Protein AF-A0AAV6S7X8-F1 (afdb_monomer)

Nearest PDB structures (foldseek):
  4dlq-assembly1_A  TM=6.152E-01  e=7.531E-01  Rattus norvegicus
  4l7v-assembly1_A  TM=6.870E-01  e=1.730E+00  Vibrio cholerae O395
  8hc0-assembly1_A  TM=5.636E-01  e=1.141E+00  Homo sapiens
  2ya3-assembly1_B  TM=3.027E-01  e=1.730E+00  Homo sapiens
  2qr1-assembly1_B  TM=3.410E-01  e=2.782E+00  Schizosaccharomyces pombe

Structure (mmCIF, N/CA/C/O backbone):
data_AF-A0AAV6S7X8-F1
#
_entry.id   AF-A0AAV6S7X8-F1
#
loop_
_atom_site.group_PDB
_atom_site.id
_atom_site.type_symbol
_atom_site.label_atom_id
_atom_site.label_alt_id
_atom_site.label_comp_id
_atom_site.label_asym_id
_atom_site.label_entity_id
_atom_site.label_seq_id
_atom_site.pdbx_PDB_ins_code
_atom_site.Cartn_x
_atom_site.Cartn_y
_atom_site.Cartn_z
_atom_site.occupancy
_atom_site.B_iso_or_equiv
_atom_site.auth_seq_id
_atom_site.auth_comp_id
_atom_site.auth_asym_id
_atom_site.auth_atom_id
_atom_site.pdbx_PDB_model_num
ATOM 1 N N . MET A 1 1 ? -32.127 10.319 27.064 1.00 40.25 1 MET A N 1
ATOM 2 C CA . MET A 1 1 ? -30.691 10.476 26.752 1.00 40.25 1 MET A CA 1
ATOM 3 C C . MET A 1 1 ? -30.355 9.4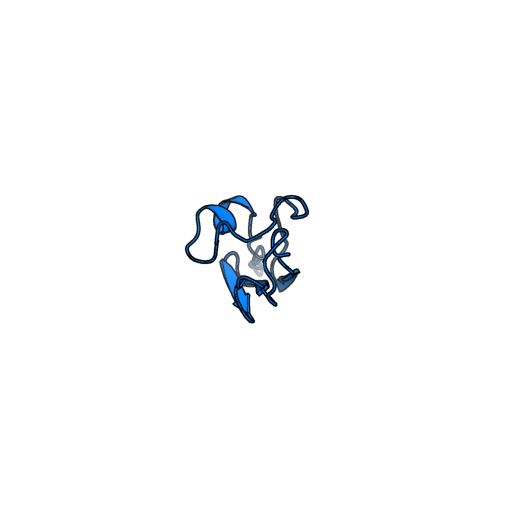68 25.664 1.00 40.25 1 MET A C 1
ATOM 5 O O . MET A 1 1 ? -30.283 8.285 25.960 1.00 40.25 1 MET A O 1
ATOM 9 N N . GLN A 1 2 ? -30.301 9.892 24.400 1.00 44.22 2 GLN A N 1
ATOM 10 C CA . GLN A 1 2 ? -29.912 9.005 23.299 1.00 44.22 2 GLN A CA 1
ATOM 11 C C . GLN A 1 2 ? -28.383 8.975 23.259 1.00 44.22 2 GLN A C 1
ATOM 13 O O . GLN A 1 2 ? -27.754 10.005 23.026 1.00 44.22 2 GLN A O 1
ATOM 18 N N . ALA A 1 3 ? -27.788 7.821 23.561 1.00 54.41 3 ALA A N 1
ATOM 19 C CA . ALA A 1 3 ? -26.360 7.609 23.385 1.00 54.41 3 ALA A CA 1
ATOM 20 C C . ALA A 1 3 ? -26.066 7.609 21.880 1.00 54.41 3 ALA A C 1
ATOM 22 O O . ALA A 1 3 ? -26.293 6.613 21.196 1.00 54.41 3 ALA A O 1
ATOM 23 N N . LEU A 1 4 ? -25.602 8.746 21.360 1.00 49.78 4 LEU A N 1
ATOM 24 C CA . LEU A 1 4 ? -24.995 8.810 20.0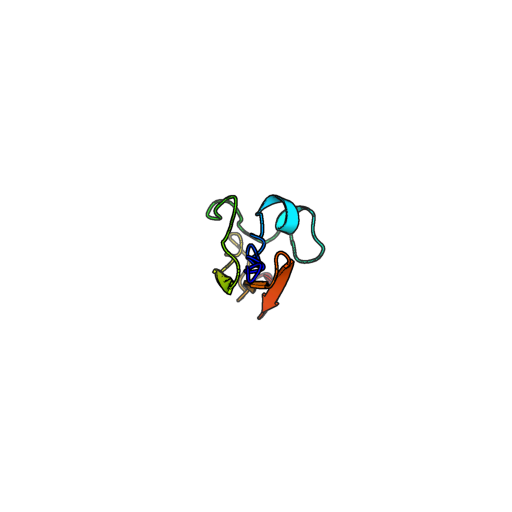38 1.00 49.78 4 LEU A CA 1
ATOM 25 C C . LEU A 1 4 ? -23.739 7.942 20.102 1.00 49.78 4 LEU A C 1
ATOM 27 O O . LEU A 1 4 ? -22.726 8.339 20.677 1.00 49.78 4 LEU A O 1
ATOM 31 N N . THR A 1 5 ? -23.821 6.724 19.577 1.00 50.41 5 THR A N 1
ATOM 32 C CA . THR A 1 5 ? -22.653 5.871 19.384 1.00 50.41 5 THR A CA 1
ATOM 33 C C . THR A 1 5 ? -21.806 6.566 18.329 1.00 50.41 5 THR A C 1
ATOM 35 O O . THR A 1 5 ? -22.075 6.485 17.133 1.00 50.41 5 THR A O 1
ATOM 38 N N . PHE A 1 6 ? -20.822 7.342 18.780 1.00 47.62 6 PHE A N 1
ATOM 39 C CA . PHE A 1 6 ? -19.785 7.873 17.913 1.00 47.62 6 PHE A CA 1
ATOM 40 C C . PHE A 1 6 ? -19.051 6.649 17.367 1.00 47.62 6 PHE A C 1
ATOM 42 O O . PHE A 1 6 ? -18.207 6.065 18.047 1.00 47.62 6 PHE A O 1
ATOM 49 N N . VAL A 1 7 ? -19.408 6.209 16.159 1.00 55.53 7 VAL A N 1
ATOM 50 C CA . VAL A 1 7 ? -18.544 5.313 15.399 1.00 55.53 7 VAL A CA 1
ATOM 51 C C . VAL A 1 7 ? -17.326 6.164 15.098 1.00 55.53 7 VAL A C 1
ATOM 53 O O . VAL A 1 7 ? -17.316 6.950 14.151 1.00 55.53 7 VAL A O 1
ATOM 56 N N . ARG A 1 8 ? -16.325 6.100 15.981 1.00 53.25 8 ARG A N 1
ATOM 57 C CA . ARG A 1 8 ? -14.999 6.615 15.687 1.00 53.25 8 ARG A CA 1
ATOM 58 C C . ARG A 1 8 ? -14.587 5.822 14.460 1.00 53.25 8 ARG A C 1
ATOM 60 O O . ARG A 1 8 ? -14.317 4.631 14.574 1.00 53.25 8 ARG A O 1
ATOM 67 N N . SER A 1 9 ? -14.707 6.441 13.289 1.00 58.34 9 SER A N 1
ATOM 68 C CA . SER A 1 9 ? -14.220 5.878 12.041 1.00 58.34 9 SER A CA 1
ATOM 69 C C . SER A 1 9 ? -12.780 5.498 12.326 1.00 58.34 9 SER A C 1
ATOM 71 O O . SER A 1 9 ? -11.972 6.389 12.552 1.00 58.34 9 SER A O 1
ATOM 73 N N . GLN A 1 10 ? -12.507 4.205 12.481 1.00 81.12 10 GLN A N 1
ATOM 74 C CA . GLN A 1 10 ? -11.179 3.756 12.864 1.00 81.12 10 GLN A CA 1
ATOM 75 C C . GLN A 1 10 ? -10.241 4.176 11.733 1.00 81.12 10 GLN A C 1
ATOM 77 O O . GLN A 1 10 ? -10.534 3.939 10.555 1.00 81.12 10 GLN A O 1
ATOM 82 N N . ASP A 1 11 ? -9.199 4.909 12.103 1.00 89.69 11 ASP A N 1
ATOM 83 C CA . ASP A 1 11 ? -8.169 5.346 11.173 1.00 89.69 11 ASP A CA 1
ATOM 84 C C . ASP A 1 11 ? -7.316 4.132 10.804 1.00 89.69 11 ASP A C 1
ATOM 86 O O . ASP A 1 11 ? -7.169 3.213 11.609 1.00 89.69 11 ASP A O 1
ATOM 90 N N . CYS A 1 12 ? -6.768 4.123 9.595 1.00 92.75 12 CYS A N 1
ATOM 91 C CA . CYS A 1 12 ? -5.834 3.092 9.167 1.00 92.75 12 CYS A CA 1
ATOM 92 C C . CYS A 1 12 ? -4.418 3.653 9.208 1.00 92.75 12 CYS A C 1
ATOM 94 O O . CYS A 1 12 ? -4.174 4.771 8.747 1.00 92.75 12 CYS A O 1
ATOM 96 N N . THR A 1 13 ? -3.473 2.878 9.721 1.00 94.50 13 THR A N 1
ATOM 97 C CA . THR A 1 13 ? -2.091 3.329 9.901 1.00 94.50 13 THR A CA 1
ATOM 98 C C . THR A 1 13 ? -1.158 2.762 8.838 1.00 94.50 13 THR A C 1
ATOM 100 O O . THR A 1 13 ? -1.397 1.695 8.263 1.00 94.50 13 THR A O 1
ATOM 103 N N . LEU A 1 14 ? -0.063 3.473 8.570 1.00 94.06 14 LEU A N 1
ATOM 104 C CA . LEU A 1 14 ? 0.993 2.980 7.687 1.00 94.06 14 LEU A CA 1
ATOM 105 C C . LEU A 1 14 ? 1.657 1.719 8.258 1.00 94.06 14 LEU A C 1
ATOM 107 O O . LEU A 1 14 ? 2.005 0.812 7.508 1.00 94.06 14 LEU A O 1
ATOM 111 N N . GLU A 1 15 ? 1.787 1.637 9.581 1.00 94.25 15 GLU A N 1
ATOM 112 C CA . GLU A 1 15 ? 2.356 0.478 10.268 1.00 94.25 15 GLU A CA 1
ATOM 113 C C . GLU A 1 15 ? 1.537 -0.798 10.021 1.00 94.25 15 GLU A C 1
ATOM 115 O O . GLU A 1 15 ? 2.107 -1.838 9.690 1.00 94.25 15 GLU A O 1
ATOM 120 N N . GLU A 1 16 ? 0.204 -0.724 10.098 1.00 93.06 16 GLU A N 1
ATOM 121 C CA . GLU A 1 16 ? -0.681 -1.852 9.773 1.00 93.06 16 GLU A CA 1
ATOM 122 C C . GLU A 1 16 ? -0.572 -2.277 8.309 1.00 93.06 16 GLU A C 1
ATOM 124 O O . GLU A 1 16 ? -0.670 -3.465 8.003 1.00 93.06 16 GLU A O 1
ATOM 129 N N . PHE A 1 17 ? -0.373 -1.324 7.391 1.00 93.69 17 PHE A N 1
ATOM 130 C CA . PHE A 1 17 ? -0.148 -1.650 5.986 1.00 93.69 17 PHE A CA 1
ATOM 131 C C . PHE A 1 17 ? 1.165 -2.415 5.811 1.00 93.69 17 PHE A C 1
ATOM 133 O O . PHE A 1 17 ? 1.139 -3.508 5.252 1.00 93.69 17 PHE A O 1
ATOM 140 N N . VAL A 1 18 ? 2.280 -1.880 6.323 1.00 94.69 18 VAL A N 1
ATOM 141 C CA . VAL A 1 18 ? 3.631 -2.451 6.158 1.00 94.69 18 VAL A CA 1
ATOM 142 C C . VAL A 1 18 ? 3.762 -3.831 6.806 1.00 94.69 18 VAL A C 1
ATOM 144 O O . VAL A 1 18 ? 4.418 -4.707 6.249 1.00 94.69 18 VAL A O 1
ATOM 147 N N . ASN A 1 19 ? 3.108 -4.051 7.949 1.00 94.94 19 ASN A N 1
ATOM 148 C CA . ASN A 1 19 ? 3.071 -5.359 8.612 1.00 94.94 19 ASN A CA 1
ATOM 149 C C . ASN A 1 19 ? 1.964 -6.286 8.070 1.00 94.94 19 ASN A C 1
ATOM 151 O O . ASN A 1 19 ? 1.823 -7.422 8.524 1.00 94.94 19 ASN A O 1
ATOM 155 N N . GLY A 1 20 ? 1.149 -5.803 7.131 1.00 92.19 20 GLY A N 1
ATOM 156 C CA . GLY A 1 20 ? -0.018 -6.496 6.606 1.00 92.19 20 GLY A CA 1
ATOM 157 C C . GLY A 1 20 ? 0.250 -7.294 5.323 1.00 92.19 20 GLY A C 1
ATOM 158 O O . GLY A 1 20 ? 1.258 -7.112 4.644 1.00 92.19 20 GLY A O 1
ATOM 159 N N . PRO A 1 21 ? -0.706 -8.146 4.907 1.00 93.50 21 PRO A N 1
ATOM 160 C CA . PRO A 1 21 ? -0.571 -9.007 3.725 1.00 93.50 21 PRO A CA 1
ATOM 161 C C . PRO A 1 21 ? -0.682 -8.256 2.386 1.00 93.50 21 PRO A C 1
ATOM 163 O O . PRO A 1 21 ? -0.488 -8.842 1.318 1.00 93.50 21 PRO A O 1
ATOM 166 N N . LEU A 1 22 ? -1.079 -6.981 2.424 1.00 92.75 22 LEU A N 1
ATOM 167 C CA . LEU A 1 22 ? -1.214 -6.135 1.240 1.00 92.75 22 LEU A CA 1
ATOM 168 C C . LEU A 1 22 ? 0.104 -5.472 0.841 1.00 92.75 22 LEU A C 1
ATOM 170 O O . LEU A 1 22 ? 0.207 -5.022 -0.298 1.00 92.75 22 LEU A O 1
ATOM 174 N N . TYR A 1 23 ? 1.072 -5.397 1.757 1.00 94.25 23 TYR A N 1
ATOM 175 C CA . TYR A 1 23 ? 2.365 -4.787 1.498 1.00 94.25 23 TYR A CA 1
ATOM 176 C C . TYR A 1 23 ? 3.240 -5.667 0.604 1.00 94.25 23 TYR A C 1
ATOM 178 O O . TYR A 1 23 ? 3.201 -6.895 0.646 1.00 94.25 23 TYR A O 1
ATOM 186 N N . ASP A 1 24 ? 4.038 -4.994 -0.214 1.00 93.12 24 ASP A N 1
ATOM 187 C CA . ASP A 1 24 ? 5.018 -5.562 -1.123 1.00 93.12 24 ASP A CA 1
ATOM 188 C C . ASP A 1 24 ? 6.244 -4.640 -1.116 1.00 93.12 24 ASP A C 1
ATOM 190 O O . ASP A 1 24 ? 6.112 -3.413 -1.090 1.00 93.12 24 ASP A O 1
ATOM 194 N N . SER A 1 25 ? 7.448 -5.212 -1.137 1.00 93.56 25 SER A N 1
ATOM 195 C CA . SER A 1 25 ? 8.697 -4.445 -1.061 1.00 93.56 25 SER A CA 1
ATOM 196 C C . SER A 1 25 ? 8.940 -3.527 -2.262 1.00 93.56 25 SER A C 1
ATOM 198 O O . SER A 1 25 ? 9.808 -2.656 -2.192 1.00 93.56 25 SER A O 1
ATOM 200 N N . ASN A 1 26 ? 8.202 -3.715 -3.359 1.00 95.25 26 ASN A N 1
ATOM 201 C CA . ASN A 1 26 ? 8.288 -2.889 -4.560 1.00 95.25 26 ASN A CA 1
ATOM 202 C C . ASN A 1 26 ? 7.447 -1.611 -4.459 1.00 95.25 26 ASN A C 1
ATOM 204 O O . ASN A 1 26 ? 7.526 -0.763 -5.349 1.00 95.25 26 ASN A O 1
ATOM 208 N N . PHE A 1 27 ? 6.673 -1.439 -3.385 1.00 95.19 27 PHE A N 1
ATOM 209 C CA . PHE A 1 27 ? 6.023 -0.172 -3.088 1.00 95.19 27 PHE A CA 1
ATOM 210 C C . PHE A 1 27 ? 7.022 0.865 -2.565 1.00 95.19 27 PHE A C 1
ATOM 212 O O . PHE A 1 27 ? 7.963 0.571 -1.817 1.00 95.19 27 PHE A O 1
ATOM 219 N N . ASP A 1 28 ? 6.791 2.109 -2.962 1.00 94.38 28 ASP A N 1
ATOM 220 C CA . ASP A 1 28 ? 7.418 3.280 -2.381 1.00 94.38 28 ASP A CA 1
ATOM 221 C C . ASP A 1 28 ? 6.483 3.874 -1.323 1.00 94.38 28 ASP A C 1
ATOM 223 O O . ASP A 1 28 ? 5.450 4.473 -1.628 1.00 94.38 28 ASP A O 1
ATOM 227 N N . ILE A 1 29 ? 6.854 3.663 -0.061 1.00 93.31 29 ILE A N 1
ATOM 228 C CA . ILE A 1 29 ? 6.120 4.141 1.114 1.00 93.31 29 ILE A CA 1
ATOM 229 C C . ILE A 1 29 ? 6.682 5.456 1.667 1.00 93.31 29 ILE A C 1
ATOM 231 O O . ILE A 1 29 ? 6.166 5.963 2.657 1.00 93.31 29 ILE A O 1
ATOM 235 N N . SER A 1 30 ? 7.739 6.009 1.058 1.00 92.19 30 SER A N 1
ATOM 236 C CA . SER A 1 30 ? 8.424 7.204 1.573 1.00 92.19 30 SER A CA 1
ATOM 237 C C . SER A 1 30 ? 7.553 8.465 1.551 1.00 92.19 30 SER A C 1
ATOM 239 O O . SER A 1 30 ? 7.756 9.364 2.362 1.00 92.19 30 SER A O 1
ATOM 241 N N . GLY A 1 31 ? 6.565 8.515 0.652 1.00 89.56 31 GLY A N 1
ATOM 242 C CA . GLY A 1 31 ? 5.601 9.611 0.530 1.00 89.56 31 GLY A CA 1
ATOM 243 C C . GLY A 1 31 ? 4.265 9.380 1.240 1.00 89.56 31 GLY A C 1
ATOM 244 O O . GLY A 1 31 ? 3.323 10.123 0.976 1.00 89.56 31 GLY A O 1
ATOM 245 N N . LEU A 1 32 ? 4.140 8.338 2.070 1.00 92.81 32 LEU A N 1
ATOM 246 C CA . LEU A 1 32 ? 2.894 8.014 2.765 1.00 92.81 32 LEU A CA 1
ATOM 247 C C . LEU A 1 32 ? 2.854 8.627 4.173 1.00 92.81 32 LEU A C 1
ATOM 249 O O . LEU A 1 32 ? 3.818 8.545 4.930 1.00 92.81 32 LEU A O 1
ATOM 253 N N . ASP A 1 33 ? 1.698 9.178 4.540 1.00 94.38 33 ASP A N 1
ATOM 254 C CA . ASP A 1 33 ? 1.394 9.625 5.898 1.00 94.38 33 ASP A CA 1
ATOM 255 C C . ASP A 1 33 ? 1.308 8.441 6.881 1.00 94.38 33 ASP A C 1
ATOM 257 O O . ASP A 1 33 ? 0.930 7.331 6.489 1.00 94.38 33 ASP A O 1
ATOM 261 N N . PRO A 1 34 ? 1.594 8.657 8.178 1.00 93.12 34 PRO A N 1
ATOM 262 C CA . PRO A 1 34 ? 1.556 7.599 9.189 1.00 93.12 34 PRO A CA 1
ATOM 263 C C . PRO A 1 34 ? 0.138 7.105 9.522 1.00 93.12 34 PRO A C 1
ATOM 265 O O . PRO A 1 34 ? -0.014 5.989 10.019 1.00 93.12 34 PRO A O 1
ATOM 268 N N . SER A 1 35 ? -0.900 7.910 9.272 1.00 92.62 35 SER A N 1
ATOM 269 C CA . SER A 1 35 ? -2.299 7.577 9.565 1.00 92.62 35 SER A CA 1
ATOM 270 C C . SER A 1 35 ? -3.247 8.233 8.568 1.00 92.62 35 SER A C 1
ATOM 272 O O . SER A 1 35 ? -3.007 9.352 8.111 1.00 92.62 35 SER A O 1
ATOM 274 N N . TYR A 1 36 ? -4.345 7.546 8.264 1.00 92.06 36 TYR A N 1
ATOM 275 C CA . TYR A 1 36 ? -5.361 7.989 7.327 1.00 92.06 36 TYR A CA 1
ATOM 276 C C . TYR A 1 36 ? -6.759 7.845 7.923 1.00 92.06 36 TYR A C 1
ATOM 278 O O . TYR A 1 36 ? -7.099 6.773 8.428 1.00 92.06 36 TYR A O 1
ATOM 286 N N . PRO A 1 37 ? -7.612 8.878 7.797 1.00 90.50 37 PRO A N 1
ATOM 287 C CA . PRO A 1 37 ? -8.978 8.794 8.277 1.00 90.50 37 PRO A CA 1
ATOM 288 C C . PRO A 1 37 ? -9.765 7.751 7.485 1.00 90.50 37 PRO A C 1
ATOM 290 O O . PRO A 1 37 ? -9.541 7.542 6.288 1.00 90.50 37 PRO A O 1
ATOM 293 N N . GLY A 1 38 ? -10.741 7.119 8.132 1.00 89.56 38 GLY A N 1
ATOM 294 C CA . GLY A 1 38 ? -11.594 6.164 7.430 1.00 89.56 38 GLY A CA 1
ATOM 295 C C . GLY A 1 38 ? -12.321 6.777 6.227 1.00 89.56 38 GLY A C 1
ATOM 296 O O . GLY A 1 38 ? -12.669 7.960 6.186 1.00 89.56 38 GLY A O 1
ATOM 297 N N . ARG A 1 39 ? -12.540 5.931 5.220 1.00 86.75 39 ARG A N 1
ATOM 298 C CA . ARG A 1 39 ? -12.999 6.235 3.854 1.00 86.75 39 ARG A CA 1
ATOM 299 C C . ARG A 1 39 ? -11.999 7.012 2.990 1.00 86.75 39 ARG A C 1
ATOM 301 O O . ARG A 1 39 ? -12.340 7.391 1.868 1.00 86.75 39 ARG A O 1
ATOM 308 N N . LYS A 1 40 ? -10.762 7.227 3.451 1.00 90.50 40 LYS A N 1
ATOM 309 C CA . LYS A 1 40 ? -9.697 7.810 2.627 1.00 90.50 40 LYS A CA 1
ATOM 310 C C . LYS A 1 40 ? -9.166 6.792 1.616 1.00 90.50 40 LYS A C 1
ATOM 312 O O . LYS A 1 40 ? -8.904 5.641 1.959 1.00 90.50 40 LYS A O 1
ATOM 317 N N . GLN A 1 41 ? -8.984 7.253 0.379 1.00 93.06 41 GLN A N 1
ATOM 318 C CA . GLN A 1 41 ? -8.247 6.542 -0.666 1.00 93.06 41 GLN A CA 1
ATOM 319 C C . GLN A 1 41 ? -6.836 7.111 -0.790 1.00 93.06 41 GLN A C 1
ATOM 321 O O . GLN A 1 41 ? -6.662 8.332 -0.826 1.00 93.06 41 GLN A O 1
ATOM 326 N N . VAL A 1 42 ? -5.856 6.222 -0.885 1.00 93.19 42 VAL A N 1
ATOM 327 C CA . VAL A 1 42 ? -4.429 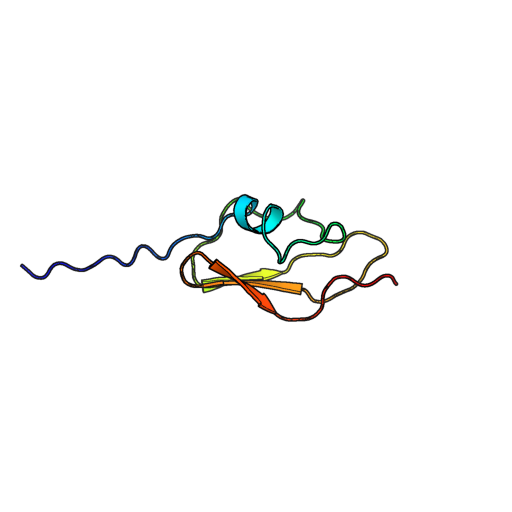6.527 -0.967 1.00 93.19 42 VAL A CA 1
ATOM 328 C C . VAL A 1 42 ? -3.851 5.761 -2.148 1.00 93.19 42 VAL A C 1
ATOM 330 O O . VAL A 1 42 ? -4.063 4.560 -2.271 1.00 93.19 42 VAL A O 1
ATOM 333 N N . SER A 1 43 ? -3.144 6.446 -3.042 1.00 93.38 43 SER A N 1
ATOM 334 C CA . SER A 1 43 ? -2.398 5.774 -4.108 1.00 93.38 43 SER A CA 1
ATOM 335 C C . SER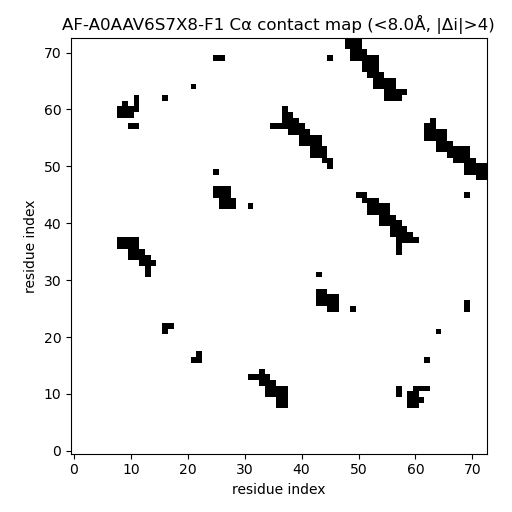 A 1 43 ? -1.013 5.435 -3.584 1.00 93.38 43 SER A C 1
ATOM 337 O O . SER A 1 43 ? -0.338 6.319 -3.064 1.00 93.38 43 SER A O 1
ATOM 339 N N . VAL A 1 44 ? -0.591 4.183 -3.730 1.00 94.38 44 VAL A N 1
ATOM 340 C CA . VAL A 1 44 ? 0.759 3.758 -3.353 1.00 94.38 44 VAL A CA 1
ATOM 341 C C . VAL A 1 44 ? 1.607 3.721 -4.612 1.00 94.38 44 VAL A C 1
ATOM 343 O O . VAL A 1 44 ? 1.267 3.040 -5.582 1.00 94.38 44 VAL A O 1
ATOM 346 N N . SER A 1 45 ? 2.690 4.488 -4.607 1.00 94.00 45 SER A N 1
ATOM 347 C CA . SER A 1 45 ? 3.630 4.532 -5.721 1.00 94.00 45 S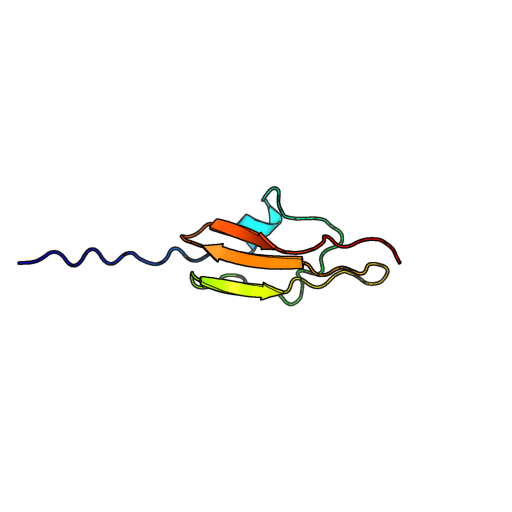ER A CA 1
ATOM 348 C C . SER A 1 45 ? 4.468 3.256 -5.777 1.00 94.00 45 SER A C 1
ATOM 350 O O . SER A 1 45 ? 4.705 2.602 -4.761 1.00 94.00 45 SER A O 1
ATOM 352 N N . CYS A 1 46 ? 4.938 2.907 -6.970 1.00 94.94 46 CYS A N 1
ATOM 353 C CA . CYS A 1 46 ? 5.932 1.854 -7.154 1.00 94.94 46 CYS A CA 1
ATOM 354 C C . CYS A 1 46 ? 7.342 2.441 -7.097 1.00 94.94 46 CYS A C 1
ATOM 356 O O . CYS A 1 46 ? 7.567 3.573 -7.526 1.00 94.94 46 CYS A O 1
ATOM 358 N N . ARG A 1 47 ? 8.302 1.658 -6.600 1.00 94.69 47 ARG A N 1
ATOM 359 C CA . ARG A 1 47 ? 9.725 1.999 -6.678 1.00 94.69 47 ARG A CA 1
ATOM 360 C C . ARG A 1 47 ? 10.192 2.077 -8.132 1.00 94.69 47 ARG A C 1
ATOM 362 O O . ARG A 1 47 ? 9.603 1.483 -9.034 1.00 94.69 47 ARG A O 1
ATOM 369 N N . VAL A 1 48 ? 11.310 2.773 -8.339 1.00 92.88 48 VAL A N 1
ATOM 370 C CA . VAL A 1 48 ? 11.986 2.866 -9.641 1.00 92.88 48 VAL A CA 1
ATOM 371 C C . VAL A 1 48 ? 12.258 1.463 -10.201 1.00 92.88 48 VAL A C 1
ATOM 373 O O . VAL A 1 48 ? 12.772 0.600 -9.492 1.00 92.88 48 VAL A O 1
ATOM 376 N N . GLY A 1 49 ? 11.909 1.247 -11.472 1.00 93.06 49 GLY A N 1
ATOM 377 C CA . GLY A 1 49 ? 12.009 -0.055 -12.146 1.00 93.06 49 GLY A CA 1
ATOM 378 C C . GLY A 1 49 ? 10.736 -0.908 -12.084 1.00 93.06 49 GLY A C 1
ATOM 379 O O . GLY A 1 49 ? 10.695 -1.968 -12.700 1.00 93.06 49 GLY A O 1
ATOM 380 N N . TYR A 1 50 ? 9.693 -0.443 -11.389 1.00 95.38 50 TYR A N 1
ATOM 381 C CA . TYR A 1 50 ? 8.391 -1.102 -11.314 1.00 95.38 50 TYR A CA 1
ATOM 382 C C . TYR A 1 50 ? 7.265 -0.147 -11.722 1.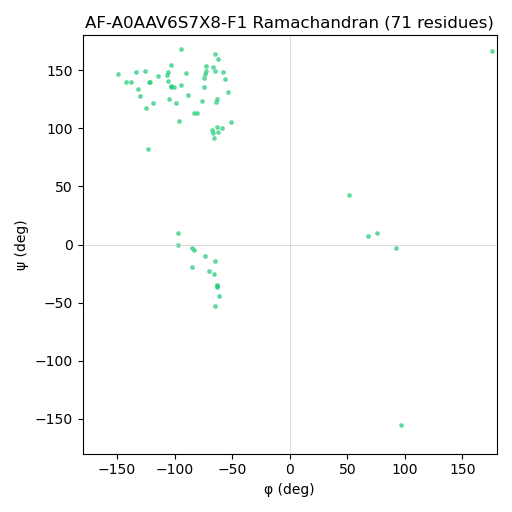00 95.38 50 TYR A C 1
ATOM 384 O 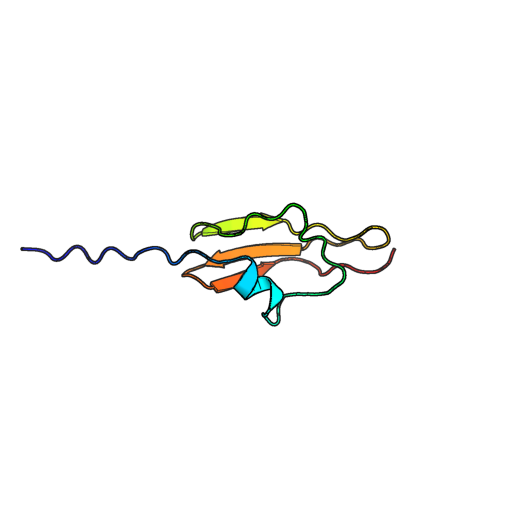O . TYR A 1 50 ? 7.336 1.061 -11.496 1.00 95.38 50 TYR A O 1
ATOM 392 N N . SER A 1 51 ? 6.194 -0.693 -12.290 1.00 93.00 51 SER A N 1
ATOM 393 C CA . SER A 1 51 ? 4.970 0.033 -12.626 1.00 93.00 51 SER A CA 1
ATOM 394 C C . SER A 1 51 ? 3.735 -0.734 -12.163 1.00 93.00 51 SER A C 1
ATOM 396 O O . SER A 1 51 ? 3.725 -1.959 -12.096 1.00 93.00 51 SER A O 1
ATOM 398 N N . GLY A 1 52 ? 2.683 -0.014 -11.796 1.00 92.44 52 GLY A N 1
ATOM 399 C CA . GLY A 1 52 ? 1.452 -0.604 -11.290 1.00 92.44 52 GLY A CA 1
ATOM 400 C C . GLY A 1 52 ? 0.475 0.475 -10.857 1.00 92.44 52 GLY A C 1
ATOM 401 O O . GLY A 1 52 ? 0.836 1.646 -10.731 1.00 92.44 52 GLY A O 1
ATOM 402 N N . PHE A 1 53 ? -0.773 0.081 -10.636 1.00 91.00 53 PHE A N 1
ATOM 403 C CA . PHE A 1 53 ? -1.807 0.977 -10.141 1.00 91.00 53 PHE A CA 1
ATOM 404 C C . PHE A 1 53 ? -2.392 0.399 -8.863 1.00 91.00 53 PHE A C 1
ATOM 406 O O . PHE A 1 53 ? -3.427 -0.264 -8.895 1.00 91.00 53 PHE A O 1
ATOM 413 N N . PHE A 1 54 ? -1.715 0.636 -7.743 1.00 94.50 54 PHE A N 1
ATOM 414 C CA . PHE A 1 54 ? -2.139 0.132 -6.446 1.00 94.50 54 PHE A CA 1
ATOM 415 C C . PHE A 1 54 ? -2.739 1.250 -5.600 1.00 94.50 54 PHE A C 1
ATOM 417 O O . PHE A 1 54 ? -2.117 2.286 -5.356 1.00 94.50 54 PHE A O 1
ATOM 424 N N . LYS A 1 55 ? -3.965 1.031 -5.133 1.00 95.00 55 LYS A N 1
ATOM 425 C CA . LYS A 1 55 ? -4.673 1.946 -4.245 1.00 95.00 55 LYS A CA 1
ATOM 426 C C . LYS A 1 55 ? -5.065 1.242 -2.964 1.00 95.00 55 LYS A C 1
ATOM 428 O O . LYS A 1 55 ? -5.536 0.110 -2.994 1.00 95.00 55 LYS A O 1
ATOM 433 N N . LEU A 1 56 ? -4.929 1.959 -1.863 1.00 94.50 56 LEU A N 1
ATOM 434 C CA . LEU A 1 56 ? -5.436 1.590 -0.559 1.00 94.50 56 LEU A CA 1
ATOM 435 C C . LEU A 1 56 ? -6.696 2.394 -0.252 1.00 94.50 56 LEU A C 1
ATOM 437 O O . LEU A 1 56 ? -6.746 3.603 -0.467 1.00 94.50 56 LEU A O 1
ATOM 441 N N . LEU A 1 57 ? -7.713 1.723 0.270 1.00 94.31 57 LEU A N 1
ATOM 442 C CA . LEU A 1 57 ? -8.916 2.333 0.811 1.00 94.31 57 LEU A CA 1
ATOM 443 C C . LEU A 1 57 ? -9.008 1.952 2.285 1.00 94.31 57 LEU A C 1
ATOM 445 O O . LEU A 1 57 ? -9.059 0.769 2.615 1.00 94.31 57 LEU A O 1
ATOM 449 N N . CYS A 1 58 ? -9.046 2.949 3.162 1.00 92.69 58 CYS A N 1
ATOM 450 C CA . CYS A 1 58 ? -9.305 2.712 4.574 1.00 92.69 58 CYS A CA 1
ATOM 451 C C . CYS A 1 58 ? -10.814 2.542 4.782 1.00 92.69 58 CYS A C 1
ATOM 453 O O . CYS A 1 58 ? -11.567 3.495 4.591 1.00 92.69 58 CYS A O 1
ATOM 455 N N . VAL A 1 59 ? -11.284 1.355 5.157 1.00 90.75 59 VAL A N 1
ATOM 456 C CA . VAL A 1 59 ? -12.699 1.089 5.464 1.00 90.75 59 VAL A CA 1
ATOM 457 C C . VAL A 1 59 ? -12.782 0.504 6.860 1.00 90.75 59 VAL A C 1
ATOM 459 O O . VAL A 1 59 ? -12.232 -0.562 7.105 1.00 90.75 59 VAL A O 1
ATOM 462 N N . GLU A 1 60 ? -13.462 1.207 7.769 1.00 86.81 60 GLU A N 1
ATOM 463 C CA . GLU A 1 60 ? -13.694 0.736 9.145 1.00 86.81 60 GLU A CA 1
ATOM 464 C C . GLU A 1 60 ? -12.400 0.293 9.864 1.00 86.81 60 GLU A C 1
ATOM 466 O O . GLU A 1 60 ? -12.372 -0.750 10.512 1.00 86.81 60 GLU A O 1
ATOM 471 N N . GLY A 1 61 ? -11.309 1.059 9.722 1.00 85.50 61 GLY A N 1
ATOM 472 C CA . GLY A 1 61 ? -10.012 0.739 10.338 1.00 85.50 61 GLY A CA 1
ATOM 473 C C . GLY A 1 61 ? -9.227 -0.371 9.647 1.00 85.50 61 GLY A C 1
ATOM 474 O O . GLY A 1 61 ? -8.239 -0.850 10.190 1.00 85.50 61 GLY A O 1
ATOM 475 N N . LYS A 1 62 ? -9.654 -0.817 8.462 1.00 89.56 62 LYS A N 1
ATOM 476 C CA . LYS A 1 62 ? -8.958 -1.851 7.694 1.00 89.56 62 LYS A CA 1
ATOM 477 C C . LYS A 1 62 ? -8.561 -1.347 6.323 1.00 89.56 62 LYS A C 1
ATOM 479 O O . LYS A 1 62 ? -9.335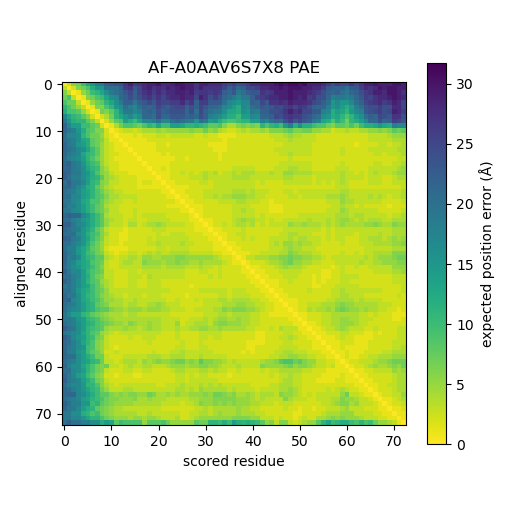 -0.690 5.625 1.00 89.56 62 LYS A O 1
ATOM 484 N N . TRP A 1 63 ? -7.362 -1.732 5.908 1.00 93.50 63 TRP A N 1
ATOM 485 C CA . TRP A 1 63 ? -6.900 -1.507 4.552 1.00 93.50 63 TRP A CA 1
ATOM 486 C C . TRP A 1 63 ? -7.536 -2.497 3.583 1.00 93.50 63 TRP A C 1
ATOM 488 O O . TRP A 1 63 ? -7.387 -3.710 3.718 1.00 93.50 63 TRP A O 1
ATOM 498 N N . LEU A 1 64 ? -8.202 -1.962 2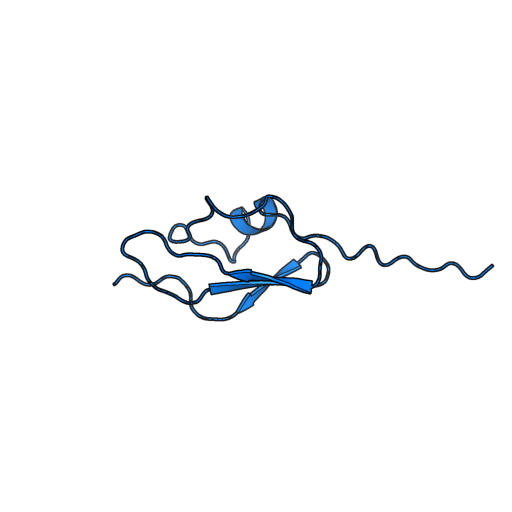.567 1.00 94.06 64 LEU A N 1
ATOM 499 C CA . LEU A 1 64 ? -8.582 -2.686 1.362 1.00 94.06 64 LEU A CA 1
ATOM 500 C C . LEU A 1 64 ? -7.687 -2.230 0.215 1.00 94.06 64 LEU A C 1
ATOM 502 O O . LEU A 1 64 ? -7.314 -1.061 0.148 1.00 94.06 64 LEU A O 1
ATOM 506 N N . SER A 1 65 ? -7.359 -3.144 -0.694 1.00 93.44 65 SER A N 1
ATOM 507 C CA . SER A 1 65 ? -6.598 -2.810 -1.898 1.00 93.44 65 SER A CA 1
ATOM 508 C C . SER A 1 65 ? -7.487 -2.806 -3.133 1.00 93.44 65 SER A C 1
ATOM 510 O O . SER A 1 65 ? -8.446 -3.573 -3.232 1.00 93.44 65 SER A O 1
ATOM 512 N N . GLN A 1 66 ? -7.150 -1.947 -4.086 1.00 93.44 66 GLN A N 1
ATOM 513 C CA . GLN A 1 66 ? -7.765 -1.898 -5.401 1.00 93.44 66 GLN A CA 1
ATOM 514 C C . GLN A 1 66 ? -6.687 -1.688 -6.467 1.00 93.44 66 GLN A C 1
ATOM 516 O O . GLN A 1 66 ? -5.782 -0.873 -6.296 1.00 93.44 66 GLN A O 1
ATOM 521 N N . GLY A 1 67 ? -6.836 -2.388 -7.593 1.00 90.81 67 GLY A N 1
ATOM 522 C CA . GLY A 1 67 ? -5.961 -2.264 -8.754 1.00 90.81 67 GLY A CA 1
ATOM 523 C C . GLY A 1 67 ? -4.860 -3.323 -8.801 1.00 90.81 67 GLY A C 1
ATOM 524 O O . GLY A 1 67 ? -5.031 -4.428 -8.288 1.00 90.81 67 GLY A O 1
ATOM 525 N N . THR A 1 68 ? -3.758 -3.010 -9.477 1.00 91.50 68 THR A N 1
ATOM 526 C CA . THR A 1 68 ? -2.655 -3.940 -9.742 1.00 91.50 68 THR A CA 1
ATOM 527 C C . THR A 1 68 ? -1.450 -3.631 -8.864 1.00 91.50 68 THR A C 1
ATOM 529 O O . THR A 1 68 ? -1.111 -2.472 -8.627 1.00 91.50 68 THR A O 1
ATOM 532 N N . ARG A 1 69 ? -0.787 -4.683 -8.373 1.00 92.06 69 ARG A N 1
ATOM 533 C CA . ARG A 1 69 ? 0.492 -4.552 -7.662 1.00 92.06 69 ARG A CA 1
ATOM 534 C C . ARG A 1 69 ? 1.581 -4.027 -8.599 1.00 92.06 69 ARG A C 1
ATOM 536 O O . ARG A 1 69 ? 1.433 -4.072 -9.818 1.00 92.06 69 ARG A O 1
ATOM 543 N N . CYS A 1 70 ? 2.678 -3.563 -8.012 1.00 94.25 70 CYS A N 1
ATOM 544 C CA . CYS A 1 70 ? 3.866 -3.171 -8.756 1.00 94.25 70 CYS A CA 1
ATOM 545 C C . CYS A 1 70 ? 4.472 -4.379 -9.481 1.00 94.25 70 CYS A C 1
ATOM 547 O O . CYS A 1 70 ? 4.803 -5.384 -8.855 1.00 94.25 70 CYS A O 1
ATOM 549 N N . GLN A 1 71 ? 4.610 -4.270 -10.798 1.00 93.50 71 GLN A N 1
ATOM 550 C CA . GLN A 1 71 ? 5.235 -5.255 -11.674 1.00 93.50 71 GLN A CA 1
ATOM 551 C C . GLN A 1 71 ? 6.513 -4.664 -12.284 1.00 93.50 71 GLN A C 1
ATOM 553 O O . GLN A 1 71 ? 6.540 -3.459 -12.547 1.00 93.50 71 GLN A O 1
ATOM 558 N N . PRO A 1 72 ? 7.569 -5.468 -12.497 1.00 93.75 72 PRO A N 1
ATOM 559 C CA . PRO A 1 72 ? 8.768 -5.011 -13.194 1.00 93.75 72 PRO A CA 1
ATOM 560 C C . PRO A 1 72 ? 8.432 -4.467 -14.586 1.00 93.75 72 PRO A C 1
ATOM 562 O O . PRO A 1 72 ? 7.552 -5.011 -15.259 1.00 93.75 72 PRO A O 1
ATOM 565 N N . ILE A 1 73 ? 9.126 -3.402 -14.985 1.00 86.94 73 ILE A N 1
ATOM 566 C CA . ILE A 1 73 ? 9.067 -2.828 -16.340 1.00 86.94 73 ILE A CA 1
ATOM 567 C C . ILE A 1 73 ? 10.057 -3.555 -17.252 1.00 86.94 73 ILE A C 1
ATOM 569 O O . ILE A 1 73 ? 11.176 -3.853 -16.774 1.00 86.94 73 ILE A O 1
#

Solvent-accessible surface area (backbone atoms only — not comparable to full-atom values): 4363 Å² total; per-residue (Å²): 135,85,82,78,77,75,76,71,62,33,53,25,42,43,66,60,41,69,78,33,93,84,50,57,91,53,49,42,64,88,87,58,66,68,63,41,58,41,73,40,74,45,80,51,46,45,31,93,68,36,46,57,51,33,31,39,35,19,51,82,38,34,83,41,80,48,80,39,68,59,38,79,111

Secondary structure (DSSP, 8-state):
---------PPEEHHHHHTSTT--TTEE-TT--SEE-TT-EEEEEEPTTEE--EEEEEETTEEEEEE---EE-

Mean predicted aligned error: 6.32 Å

pLDDT: mean 87.32, std 14.18, range [40.25, 95.38]

Radius of gyration: 14.51 Å; Cα contacts (8 Å, |Δi|>4): 125; chains: 1; bounding box: 43×20×43 Å

Organism: Solea senegalensis (NCBI:txid28829)

Foldseek 3Di:
DDPPPPLQQAKAAPVCCCPDPNDDPQWDCVPPDGIGGAQDKDWIHGPPQWDWTWIWHHHSHDTDIDTTDTDGD

Sequence (73 aa):
MQALTFVRSQDCTLEEFVNGPLYDSNFDISGLDPSYPGRKQVSVSCRVGYSGFFKLLCVEGKWLSQGTRCQPI